Protein AF-A0A660XSI4-F1 (afdb_monomer_lite)

Structure (mmCIF, N/CA/C/O backbone):
data_AF-A0A660XSI4-F1
#
_entry.id   AF-A0A660XSI4-F1
#
loop_
_atom_site.group_PDB
_atom_site.id
_atom_site.type_symbol
_atom_site.label_atom_id
_atom_site.label_alt_id
_atom_site.label_comp_id
_atom_site.label_asym_id
_atom_site.label_entity_id
_atom_site.label_seq_id
_atom_site.pdbx_PDB_ins_code
_atom_site.Cartn_x
_atom_site.Cartn_y
_atom_site.Cartn_z
_atom_site.occupancy
_atom_site.B_iso_or_equiv
_atom_site.auth_seq_id
_atom_site.auth_comp_id
_atom_site.auth_asym_id
_atom_site.auth_atom_id
_atom_site.pdbx_PDB_model_num
ATOM 1 N N . MET A 1 1 ? 8.095 1.077 15.655 1.00 63.59 1 MET A N 1
ATOM 2 C CA . MET A 1 1 ? 7.913 -0.366 15.389 1.00 63.59 1 MET A CA 1
ATOM 3 C C . MET A 1 1 ? 6.724 -0.598 14.461 1.00 63.59 1 MET A C 1
ATOM 5 O O . MET A 1 1 ? 6.964 -1.070 13.363 1.00 63.59 1 MET A O 1
ATOM 9 N N . LYS A 1 2 ? 5.510 -0.141 14.812 1.00 80.88 2 LYS A N 1
ATOM 10 C CA . LYS A 1 2 ? 4.291 -0.244 13.977 1.00 80.88 2 LYS A CA 1
ATOM 11 C C . LYS A 1 2 ? 4.447 0.254 12.525 1.00 80.88 2 LYS A C 1
ATOM 13 O O . LYS A 1 2 ? 4.250 -0.499 11.584 1.00 80.88 2 LYS A O 1
ATOM 18 N N . PHE A 1 3 ? 4.936 1.484 12.335 1.00 82.31 3 PHE A N 1
ATOM 19 C CA . PHE A 1 3 ? 5.146 2.044 10.988 1.00 82.31 3 PHE A CA 1
ATOM 20 C C . PHE A 1 3 ? 6.143 1.249 10.121 1.00 82.31 3 PHE A C 1
ATOM 22 O O . PHE A 1 3 ? 5.955 1.142 8.917 1.00 82.31 3 PHE A O 1
ATOM 29 N N . ILE A 1 4 ? 7.190 0.671 10.724 1.00 83.31 4 ILE A N 1
ATOM 30 C CA . ILE A 1 4 ? 8.181 -0.126 9.980 1.00 83.31 4 ILE A CA 1
ATOM 31 C C . ILE A 1 4 ? 7.525 -1.410 9.462 1.00 83.31 4 ILE A C 1
ATOM 33 O O . ILE A 1 4 ? 7.653 -1.712 8.283 1.00 83.31 4 ILE A O 1
ATOM 37 N N . LYS A 1 5 ? 6.742 -2.097 10.306 1.00 85.00 5 LYS A N 1
ATOM 38 C CA . LYS A 1 5 ? 5.972 -3.277 9.891 1.00 85.00 5 LYS A CA 1
ATOM 39 C C . LYS A 1 5 ? 4.951 -2.948 8.801 1.00 85.00 5 LYS A C 1
ATOM 41 O O . LYS A 1 5 ? 4.831 -3.692 7.839 1.00 85.00 5 LYS A O 1
ATOM 46 N N . PHE A 1 6 ? 4.245 -1.822 8.931 1.00 85.44 6 PHE A N 1
ATOM 47 C CA . PHE A 1 6 ? 3.327 -1.328 7.900 1.00 85.44 6 PHE A CA 1
ATOM 48 C C . PHE A 1 6 ? 4.041 -1.103 6.561 1.00 85.44 6 PHE A C 1
ATOM 50 O O . PHE A 1 6 ? 3.597 -1.603 5.531 1.00 85.44 6 PHE A O 1
ATOM 57 N N . LYS A 1 7 ? 5.177 -0.395 6.591 1.00 85.19 7 LYS A N 1
ATOM 58 C CA . LYS A 1 7 ? 6.020 -0.146 5.420 1.00 85.19 7 LYS A CA 1
ATOM 59 C C . LYS A 1 7 ? 6.445 -1.458 4.757 1.00 85.19 7 LYS A C 1
ATOM 61 O O . LYS A 1 7 ? 6.247 -1.618 3.560 1.00 85.19 7 LYS A O 1
ATOM 66 N N . GLU A 1 8 ? 6.981 -2.406 5.519 1.00 84.12 8 GLU A N 1
ATOM 67 C CA . GLU A 1 8 ? 7.422 -3.707 4.994 1.00 84.12 8 GLU A CA 1
ATOM 68 C C . GLU A 1 8 ? 6.267 -4.522 4.398 1.00 84.12 8 GLU A C 1
ATOM 70 O O . GLU A 1 8 ? 6.426 -5.131 3.340 1.00 84.12 8 GLU A O 1
ATOM 75 N N . ALA A 1 9 ? 5.095 -4.493 5.034 1.00 84.62 9 ALA A N 1
ATOM 76 C CA . ALA A 1 9 ? 3.915 -5.221 4.582 1.00 84.62 9 ALA A CA 1
ATOM 77 C C . ALA A 1 9 ? 3.301 -4.660 3.285 1.00 84.62 9 ALA A C 1
ATOM 79 O O . ALA A 1 9 ? 2.593 -5.390 2.597 1.00 84.62 9 ALA A O 1
ATOM 80 N N . ILE A 1 10 ? 3.590 -3.403 2.927 1.00 83.06 10 ILE A N 1
ATOM 81 C CA . ILE A 1 10 ? 3.216 -2.809 1.632 1.00 83.06 10 ILE A CA 1
ATOM 82 C C . ILE A 1 10 ? 4.316 -3.012 0.591 1.00 83.06 10 ILE A C 1
ATOM 84 O O . ILE A 1 10 ? 4.031 -3.395 -0.541 1.00 83.06 10 ILE A O 1
ATOM 88 N N . LEU A 1 11 ? 5.575 -2.763 0.958 1.00 81.56 11 LEU A N 1
ATOM 89 C CA . LEU A 1 11 ? 6.682 -2.821 0.005 1.00 81.56 11 LEU A CA 1
ATOM 90 C C . LEU A 1 11 ? 6.967 -4.254 -0.454 1.00 81.56 11 LEU A C 1
ATOM 92 O O . LEU A 1 11 ? 7.190 -4.463 -1.639 1.00 81.56 11 LEU A O 1
ATOM 96 N N . THR A 1 12 ? 6.888 -5.252 0.433 1.00 83.19 12 THR A N 1
ATOM 97 C CA . THR A 1 12 ? 7.222 -6.643 0.069 1.00 83.19 12 THR A CA 1
ATOM 98 C C . THR A 1 12 ? 6.311 -7.195 -1.040 1.00 83.19 12 THR A C 1
ATOM 100 O O . THR A 1 12 ? 6.828 -7.749 -2.013 1.00 83.19 12 THR A O 1
ATOM 103 N N . PRO A 1 13 ? 4.970 -7.051 -0.970 1.00 84.19 13 PRO A N 1
ATOM 104 C CA . PRO A 1 13 ? 4.102 -7.476 -2.066 1.00 84.19 13 PRO A CA 1
ATOM 105 C C . PRO A 1 13 ? 4.297 -6.657 -3.351 1.00 84.19 13 PRO A C 1
ATOM 107 O O . PRO A 1 13 ? 4.276 -7.242 -4.429 1.00 84.19 13 PRO A O 1
ATOM 110 N N . LEU A 1 14 ? 4.547 -5.344 -3.259 1.00 79.00 14 LEU A N 1
ATOM 111 C CA . LEU A 1 14 ? 4.836 -4.505 -4.433 1.00 79.00 14 LEU A CA 1
ATOM 112 C C . LEU A 1 14 ? 6.136 -4.920 -5.137 1.00 79.00 14 LEU A C 1
ATOM 114 O O . LEU A 1 14 ? 6.176 -5.006 -6.363 1.00 79.00 14 LEU A O 1
ATOM 118 N N . GLU A 1 15 ? 7.190 -5.225 -4.377 1.00 77.81 15 GLU A N 1
ATOM 119 C CA . GLU A 1 15 ? 8.454 -5.743 -4.911 1.00 77.81 15 GLU A CA 1
ATOM 120 C C . GLU A 1 15 ? 8.246 -7.096 -5.593 1.00 77.81 15 GLU A C 1
ATOM 122 O O . GLU A 1 15 ? 8.837 -7.367 -6.639 1.00 77.81 15 GLU A O 1
ATOM 127 N N . LYS A 1 16 ? 7.383 -7.947 -5.028 1.00 81.38 16 LYS A N 1
ATOM 128 C CA . LYS A 1 16 ? 7.029 -9.232 -5.630 1.00 81.38 16 LYS A CA 1
ATOM 129 C C . LYS A 1 16 ? 6.291 -9.051 -6.960 1.00 81.38 16 LYS A C 1
ATOM 131 O O . LYS A 1 16 ? 6.758 -9.608 -7.950 1.00 81.38 16 LYS A O 1
ATOM 136 N N . ILE A 1 17 ? 5.213 -8.259 -6.991 1.00 78.19 17 ILE A N 1
ATOM 137 C CA . ILE A 1 17 ? 4.444 -7.949 -8.216 1.00 78.19 17 ILE A CA 1
ATOM 138 C C . ILE A 1 17 ? 5.392 -7.433 -9.298 1.00 78.19 17 ILE A C 1
ATOM 140 O O . ILE A 1 17 ? 5.366 -7.879 -10.444 1.00 78.19 17 ILE A O 1
ATOM 144 N N . GLN A 1 18 ? 6.301 -6.545 -8.910 1.00 71.31 18 GLN A N 1
ATOM 145 C CA . GLN A 1 18 ? 7.302 -6.007 -9.808 1.00 71.31 18 GLN A CA 1
ATOM 146 C C . GLN A 1 18 ? 8.268 -7.063 -10.357 1.00 71.31 18 GLN A C 1
ATOM 148 O O . GLN A 1 18 ? 8.539 -7.078 -11.553 1.00 71.31 18 GLN A O 1
ATOM 153 N N . ASN A 1 19 ? 8.808 -7.933 -9.505 1.00 74.94 19 ASN A N 1
ATOM 154 C CA . ASN A 1 19 ? 9.730 -8.981 -9.940 1.00 74.94 19 ASN A CA 1
ATOM 155 C C . ASN A 1 19 ? 9.046 -10.007 -10.857 1.00 74.94 19 ASN A C 1
ATOM 157 O O . ASN A 1 19 ? 9.681 -10.513 -11.781 1.00 74.94 19 ASN A O 1
ATOM 161 N N . GLU A 1 20 ? 7.770 -10.307 -10.606 1.00 75.00 20 GLU A N 1
ATOM 162 C CA . GLU A 1 20 ? 6.960 -11.210 -11.431 1.00 75.00 20 GLU A CA 1
ATOM 163 C C . GLU A 1 20 ? 6.600 -10.589 -12.789 1.00 75.00 20 GLU A C 1
ATOM 165 O O . GLU A 1 20 ? 6.525 -11.312 -13.779 1.00 75.00 20 GLU A O 1
ATOM 170 N N . SER A 1 21 ? 6.474 -9.260 -12.855 1.00 68.75 21 SER A N 1
ATOM 171 C CA . SER A 1 21 ? 6.155 -8.515 -14.084 1.00 68.75 21 SER A CA 1
ATOM 172 C C . SER A 1 21 ? 7.354 -8.315 -15.031 1.00 68.75 21 SER A C 1
ATOM 174 O O . SER A 1 21 ? 7.175 -7.864 -16.156 1.00 68.75 21 SER A O 1
ATOM 176 N N . GLY A 1 22 ? 8.580 -8.671 -14.622 1.00 61.94 22 GLY A N 1
ATOM 177 C CA . GLY A 1 22 ? 9.774 -8.634 -15.480 1.00 61.94 22 GLY A CA 1
ATOM 178 C C . GLY A 1 22 ? 10.617 -7.347 -15.409 1.00 61.94 22 GLY A C 1
ATOM 179 O O . GLY A 1 22 ? 10.414 -6.471 -14.576 1.00 61.94 22 GLY A O 1
ATOM 180 N N . VAL A 1 23 ? 11.655 -7.268 -16.259 1.00 57.50 23 VAL A N 1
ATOM 181 C CA . VAL A 1 23 ? 12.626 -6.136 -16.341 1.00 57.50 23 VAL A CA 1
ATOM 182 C C . VAL A 1 23 ? 12.087 -4.970 -17.191 1.00 57.50 23 VAL A C 1
ATOM 184 O O . VAL A 1 23 ? 12.732 -3.927 -17.329 1.00 57.50 23 VAL A O 1
ATOM 187 N N . GLU A 1 24 ? 10.926 -5.193 -17.782 1.00 57.31 24 GLU A N 1
ATOM 188 C CA . GLU A 1 24 ? 10.169 -4.293 -18.635 1.00 57.31 24 GLU A CA 1
ATOM 189 C C . GLU A 1 24 ? 9.642 -3.102 -17.822 1.00 57.31 24 GLU A C 1
ATOM 191 O O . GLU A 1 24 ? 9.467 -3.191 -16.602 1.00 57.31 24 GLU A O 1
ATOM 196 N N . PHE A 1 25 ? 9.533 -1.930 -18.456 1.00 57.91 25 PHE A N 1
ATOM 197 C CA . PHE A 1 25 ? 9.161 -0.712 -17.732 1.00 57.91 25 PHE A CA 1
ATOM 198 C C . PHE A 1 25 ? 7.771 -0.901 -17.120 1.00 57.91 25 PHE A C 1
ATOM 200 O O . PHE A 1 25 ? 6.803 -1.157 -17.825 1.00 57.91 25 PHE A O 1
ATOM 207 N N . LEU A 1 26 ? 7.706 -0.794 -15.795 1.00 66.25 26 LEU A N 1
ATOM 208 C CA . LEU A 1 26 ? 6.504 -1.051 -15.022 1.00 66.25 26 LEU A CA 1
ATOM 209 C C . LEU A 1 26 ? 5.997 0.264 -14.436 1.00 66.25 26 LEU A C 1
ATOM 211 O O . LEU A 1 26 ? 6.691 0.893 -13.625 1.00 66.25 26 LEU A O 1
ATOM 215 N N . GLU A 1 27 ? 4.795 0.662 -14.840 1.00 68.31 27 GLU A N 1
ATOM 216 C CA . GLU A 1 27 ? 4.029 1.717 -14.186 1.00 68.31 27 GLU A CA 1
ATOM 217 C C . GLU A 1 27 ? 2.984 1.041 -13.300 1.00 68.31 27 GLU A C 1
ATOM 219 O O . GLU A 1 27 ? 2.035 0.450 -13.808 1.00 68.31 27 GLU A O 1
ATOM 224 N N . LEU A 1 28 ? 3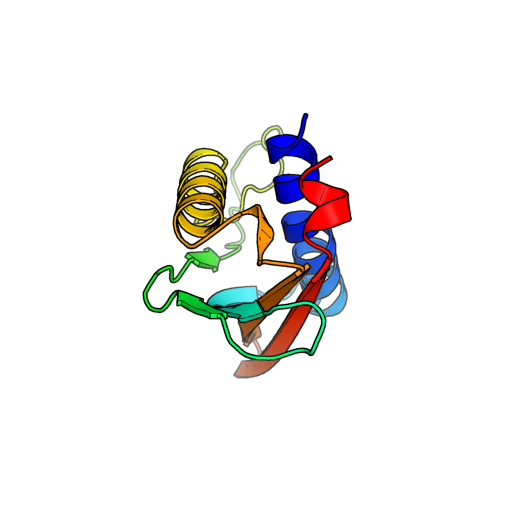.175 1.083 -11.977 1.00 73.06 28 LEU A N 1
ATOM 225 C CA . LEU A 1 28 ? 2.139 0.679 -11.022 1.00 73.06 28 LEU A CA 1
ATOM 226 C C . LEU A 1 28 ? 1.556 1.920 -10.348 1.00 73.06 28 LEU A C 1
ATOM 228 O O . LEU A 1 28 ? 2.241 2.921 -10.149 1.00 73.06 28 LEU A O 1
ATOM 232 N N . MET A 1 29 ? 0.306 1.830 -9.934 1.00 77.31 29 MET A N 1
ATOM 233 C CA . MET A 1 29 ? -0.427 2.843 -9.203 1.00 77.31 29 MET A CA 1
ATOM 234 C C . MET A 1 29 ? -1.193 2.163 -8.077 1.00 77.31 29 MET A C 1
ATOM 236 O O . MET A 1 29 ? -1.857 1.153 -8.291 1.00 77.31 29 MET A O 1
ATOM 240 N N . ILE A 1 30 ? -1.122 2.720 -6.871 1.00 78.75 30 ILE A N 1
ATOM 241 C CA . ILE A 1 30 ? -2.105 2.389 -5.834 1.00 78.75 30 ILE A CA 1
ATOM 242 C C . ILE A 1 30 ? -3.342 3.230 -6.132 1.00 78.75 30 ILE A C 1
ATOM 244 O O . ILE A 1 30 ? -3.298 4.443 -5.951 1.00 78.75 30 ILE A O 1
ATOM 248 N N . ASP A 1 31 ? -4.403 2.596 -6.615 1.00 80.50 31 ASP A N 1
ATOM 249 C CA . ASP A 1 31 ? -5.631 3.275 -7.033 1.00 80.50 31 ASP A CA 1
ATOM 250 C C . ASP A 1 31 ? -6.559 3.523 -5.836 1.00 80.50 31 ASP A C 1
ATOM 252 O O . ASP A 1 31 ? -6.831 4.657 -5.438 1.00 80.50 31 ASP A O 1
ATOM 256 N N . THR A 1 32 ? -6.982 2.429 -5.202 1.00 84.75 32 THR A N 1
ATOM 257 C CA . THR A 1 32 ? -8.003 2.442 -4.154 1.00 84.75 32 THR A CA 1
ATOM 258 C C . THR A 1 32 ? -7.526 1.673 -2.927 1.00 84.75 32 THR A C 1
ATOM 260 O O . THR A 1 32 ? -6.939 0.594 -3.044 1.00 84.75 32 THR A O 1
ATOM 263 N N . ILE A 1 33 ? -7.820 2.196 -1.733 1.00 88.81 33 ILE A N 1
ATOM 264 C CA . ILE A 1 33 ? -7.516 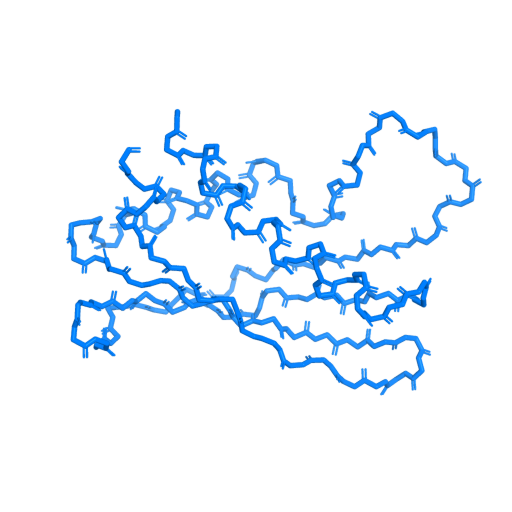1.538 -0.456 1.00 88.81 33 ILE A CA 1
ATOM 265 C C . ILE A 1 33 ? -8.813 1.338 0.321 1.00 88.81 33 ILE A C 1
ATOM 267 O O . ILE A 1 33 ? -9.462 2.308 0.707 1.00 88.81 33 ILE A O 1
ATOM 271 N N . VAL A 1 34 ? -9.176 0.083 0.574 1.00 92.31 34 VAL A N 1
ATOM 272 C CA . VAL A 1 34 ? -10.390 -0.289 1.309 1.00 92.31 34 VAL A CA 1
ATOM 273 C C . VAL A 1 34 ? -10.015 -0.771 2.704 1.00 92.31 34 VAL A C 1
ATOM 275 O O . VAL A 1 34 ? -9.192 -1.674 2.864 1.00 92.31 3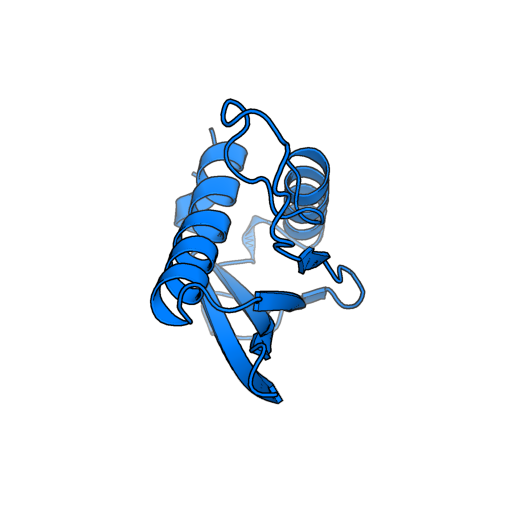4 VAL A O 1
ATOM 278 N N . LEU A 1 35 ? -10.638 -0.180 3.720 1.00 93.19 35 LEU A N 1
ATOM 279 C CA . LEU A 1 35 ? -10.501 -0.570 5.120 1.00 93.19 35 LEU A CA 1
ATOM 280 C C . LEU A 1 35 ? -11.691 -1.439 5.505 1.00 93.19 35 LEU A C 1
ATOM 282 O O . LEU A 1 35 ? -12.833 -1.045 5.274 1.00 93.19 35 LEU A O 1
ATOM 286 N N . GLN A 1 36 ? -11.442 -2.604 6.100 1.00 95.00 36 GLN A N 1
ATOM 287 C CA . GLN A 1 36 ? -12.501 -3.538 6.478 1.00 95.00 36 GLN A CA 1
ATOM 288 C C . GLN A 1 36 ? -12.398 -4.000 7.929 1.00 95.00 36 GLN A C 1
ATOM 290 O O . GLN A 1 36 ? -11.305 -4.095 8.496 1.00 95.00 36 GLN A O 1
ATOM 295 N N . ASP A 1 37 ? -13.551 -4.338 8.504 1.00 93.06 37 ASP A N 1
ATOM 296 C CA . ASP A 1 37 ? -13.673 -4.929 9.836 1.00 93.06 37 ASP A CA 1
ATOM 297 C C . ASP A 1 37 ? -13.394 -6.451 9.840 1.00 93.06 37 ASP A C 1
ATOM 299 O O . ASP A 1 37 ? -12.977 -7.053 8.841 1.00 93.06 37 ASP A O 1
ATOM 303 N N . GLU A 1 38 ? -13.603 -7.096 10.991 1.00 91.31 38 GLU A N 1
ATOM 304 C CA . GLU A 1 38 ? -13.449 -8.551 11.167 1.00 91.31 38 GLU A CA 1
ATOM 305 C C . GLU A 1 38 ? -14.431 -9.386 10.329 1.00 91.31 38 GLU A C 1
ATOM 307 O O . GLU A 1 38 ? -14.152 -10.538 9.999 1.00 91.31 38 GLU A O 1
ATOM 312 N N . ASN A 1 39 ? -15.565 -8.796 9.952 1.00 93.12 39 ASN A N 1
ATOM 313 C CA . ASN A 1 39 ? -16.627 -9.425 9.176 1.00 93.12 39 ASN A CA 1
ATOM 314 C C . ASN A 1 39 ? -16.507 -9.120 7.673 1.00 93.12 39 ASN A C 1
ATOM 316 O O . ASN A 1 39 ? -17.387 -9.514 6.907 1.00 93.12 39 ASN A O 1
ATOM 320 N N . LYS A 1 40 ? -15.417 -8.460 7.245 1.00 90.56 40 LYS A N 1
ATOM 321 C CA . LYS A 1 40 ? -15.185 -7.974 5.874 1.00 90.56 40 LYS A CA 1
ATOM 322 C C . LYS A 1 40 ? -16.183 -6.904 5.424 1.00 90.56 40 LYS A C 1
ATOM 324 O O . LYS A 1 40 ? -16.364 -6.701 4.224 1.00 90.56 40 LYS A O 1
ATOM 329 N N . ASN A 1 41 ? -16.828 -6.218 6.364 1.00 92.19 41 ASN A N 1
ATOM 330 C CA . ASN A 1 41 ? -17.610 -5.036 6.040 1.00 92.19 41 ASN A CA 1
ATOM 331 C C . ASN A 1 41 ? -16.662 -3.870 5.781 1.00 92.19 41 ASN A C 1
ATOM 333 O O . ASN A 1 41 ? -15.679 -3.685 6.500 1.00 92.19 41 ASN A O 1
ATOM 337 N N . GLU A 1 42 ? -16.982 -3.076 4.767 1.00 93.25 42 GLU A N 1
ATOM 338 C CA . GLU A 1 42 ? -16.275 -1.837 4.473 1.00 93.25 42 GLU A CA 1
ATOM 339 C C . GLU A 1 42 ? -16.490 -0.823 5.602 1.00 93.25 42 GLU A C 1
ATOM 341 O O . GLU A 1 42 ? -17.622 -0.496 5.959 1.00 93.25 42 GLU A O 1
ATOM 346 N N . ILE A 1 43 ? -15.383 -0.341 6.164 1.00 91.25 43 ILE A N 1
ATOM 347 C CA . ILE A 1 43 ? -15.347 0.766 7.121 1.00 91.25 43 ILE A CA 1
ATOM 348 C C . ILE A 1 43 ? -15.215 2.080 6.354 1.00 91.25 43 ILE A C 1
ATOM 350 O O . ILE A 1 43 ? -15.948 3.029 6.620 1.00 91.25 43 ILE A O 1
ATOM 354 N N . SER A 1 44 ? -14.257 2.139 5.425 1.00 90.31 44 SER A N 1
ATOM 355 C CA . SER A 1 44 ? -13.922 3.348 4.675 1.00 90.31 44 SER A CA 1
ATOM 356 C C . SER A 1 44 ? -13.154 3.006 3.400 1.00 90.31 44 SER A C 1
ATOM 358 O O . SER A 1 44 ? -12.506 1.957 3.311 1.00 90.31 44 SER A O 1
ATOM 360 N N . VAL A 1 45 ? -13.204 3.918 2.430 1.00 88.50 45 VAL A N 1
ATOM 361 C CA . VAL A 1 45 ? -12.448 3.849 1.177 1.00 88.50 45 VAL A CA 1
ATOM 362 C C . VAL A 1 45 ? -11.652 5.137 1.020 1.00 88.50 45 VAL A C 1
ATOM 364 O O . VAL A 1 45 ? -12.219 6.229 0.941 1.00 88.50 45 VAL A O 1
ATOM 367 N N . LEU A 1 46 ? -10.329 5.015 0.955 1.00 84.44 46 LEU A N 1
ATOM 368 C CA . LEU A 1 46 ? -9.429 6.146 0.760 1.00 84.44 46 LEU A CA 1
ATOM 369 C C . LEU A 1 46 ? -9.158 6.313 -0.740 1.00 84.44 46 LEU A C 1
ATOM 371 O O . LEU A 1 46 ? -8.240 5.707 -1.286 1.00 84.44 46 LEU A O 1
ATOM 375 N N . ASN A 1 47 ? -9.976 7.143 -1.392 1.00 71.31 47 ASN A N 1
ATOM 376 C CA . ASN A 1 47 ? -9.815 7.529 -2.798 1.00 71.31 47 ASN A CA 1
ATOM 377 C C . ASN A 1 47 ? -8.935 8.788 -2.913 1.00 71.31 47 ASN A C 1
ATOM 379 O O . ASN A 1 47 ? -9.057 9.703 -2.095 1.00 71.31 47 ASN A O 1
ATOM 383 N N . GLY A 1 48 ? -8.079 8.869 -3.937 1.00 57.00 48 GLY A N 1
ATOM 384 C CA . GLY A 1 48 ? -7.244 10.051 -4.207 1.00 57.00 48 GLY A CA 1
ATOM 385 C C . GLY A 1 48 ? -5.877 10.071 -3.509 1.00 57.00 48 GLY A C 1
ATOM 386 O O . GLY A 1 48 ? -5.204 11.101 -3.513 1.00 57.00 48 GLY A O 1
ATOM 387 N N . TRP A 1 49 ? -5.447 8.943 -2.936 1.00 65.00 49 TRP A N 1
ATOM 388 C CA . TRP A 1 49 ? -4.055 8.705 -2.537 1.00 65.00 49 TRP A CA 1
ATOM 389 C C . TRP A 1 49 ? -3.314 7.947 -3.645 1.00 65.00 49 TRP A C 1
ATOM 391 O O . TRP A 1 49 ? -2.684 6.924 -3.396 1.00 65.00 49 TRP A O 1
ATOM 401 N N . GLU A 1 50 ? -3.435 8.438 -4.879 1.00 62.12 50 GLU A N 1
ATOM 402 C CA . GLU A 1 50 ? -2.801 7.838 -6.051 1.00 62.12 50 GLU A CA 1
ATOM 403 C C . GLU A 1 50 ? -1.283 7.978 -5.934 1.00 62.12 50 GLU A C 1
ATOM 405 O O . GLU A 1 50 ? -0.724 9.081 -5.938 1.00 62.12 50 GLU A O 1
ATOM 410 N N . TYR A 1 51 ? -0.606 6.843 -5.800 1.00 65.88 51 TYR A N 1
ATOM 411 C CA . TYR A 1 51 ? 0.847 6.795 -5.763 1.00 65.88 51 TYR A CA 1
ATOM 412 C C . TYR A 1 51 ? 1.354 6.162 -7.044 1.00 65.88 51 TYR A C 1
ATOM 414 O O . TYR A 1 51 ? 1.254 4.949 -7.210 1.00 65.88 51 TYR A O 1
ATOM 422 N N . ASN A 1 52 ? 1.934 6.981 -7.919 1.00 63.84 52 ASN A N 1
ATOM 423 C CA . ASN A 1 52 ? 2.576 6.500 -9.135 1.00 63.84 52 ASN A CA 1
ATOM 424 C C . ASN A 1 52 ? 3.920 5.866 -8.782 1.00 63.84 52 ASN A C 1
ATOM 426 O O . ASN A 1 52 ? 4.910 6.535 -8.483 1.00 63.84 52 ASN A O 1
ATOM 430 N N . LEU A 1 53 ? 3.956 4.547 -8.812 1.00 65.25 53 LEU A N 1
ATOM 431 C CA . LEU A 1 53 ? 5.144 3.736 -8.648 1.00 65.25 53 LEU A CA 1
ATOM 432 C C . LEU A 1 53 ? 5.802 3.571 -10.024 1.00 65.25 53 LEU A C 1
ATOM 434 O O . LEU A 1 53 ? 5.759 2.506 -10.635 1.00 65.25 53 LEU A O 1
ATOM 438 N N . SER A 1 54 ? 6.402 4.640 -10.541 1.00 59.47 54 SER A N 1
ATOM 439 C CA . SER A 1 54 ? 7.161 4.571 -11.790 1.00 59.47 54 SER A CA 1
ATOM 440 C C . SER A 1 54 ? 8.583 4.080 -11.520 1.00 59.47 54 SER A C 1
ATOM 442 O O . SER A 1 54 ? 9.298 4.671 -10.706 1.00 59.47 54 SER A O 1
ATOM 444 N N . ARG A 1 55 ? 9.039 3.044 -12.233 1.00 56.09 55 ARG A N 1
ATOM 445 C CA . ARG A 1 55 ? 10.469 2.702 -12.316 1.00 56.09 55 ARG A CA 1
ATOM 446 C C . ARG A 1 55 ? 10.986 3.018 -13.714 1.00 56.09 55 ARG A C 1
ATOM 448 O O . ARG A 1 55 ? 10.930 2.180 -14.608 1.00 56.09 55 ARG A O 1
ATOM 455 N N . SER A 1 56 ? 11.541 4.216 -13.903 1.00 49.75 56 SER A N 1
ATOM 456 C CA . SER A 1 56 ? 12.286 4.514 -15.131 1.00 49.75 56 SER A CA 1
ATOM 457 C C . SER A 1 56 ? 13.694 3.906 -15.048 1.00 49.75 56 SER A C 1
ATOM 459 O O . SER A 1 56 ? 14.357 3.987 -14.009 1.00 49.75 56 SER A O 1
ATOM 461 N N . ARG A 1 57 ? 14.195 3.300 -16.134 1.00 50.56 57 ARG A N 1
ATOM 462 C CA . ARG A 1 57 ? 15.636 3.041 -16.281 1.00 50.56 57 ARG A CA 1
ATOM 463 C C . ARG A 1 57 ? 16.381 4.379 -16.259 1.00 50.56 57 ARG A C 1
ATOM 465 O O . ARG A 1 57 ? 16.549 5.028 -17.286 1.00 50.56 57 ARG A O 1
ATOM 472 N N . HIS A 1 58 ? 16.893 4.762 -15.097 1.00 46.84 58 HIS A N 1
ATOM 473 C CA . HIS A 1 58 ? 17.957 5.749 -15.007 1.00 46.84 58 HIS A CA 1
ATOM 474 C C . HIS A 1 58 ? 19.281 5.052 -15.324 1.00 46.84 58 HIS A C 1
ATOM 476 O O . HIS A 1 58 ? 19.815 4.328 -14.490 1.00 46.84 58 HIS A O 1
ATOM 482 N N . TRP A 1 59 ? 19.812 5.248 -16.532 1.00 39.28 59 TRP A N 1
ATOM 483 C CA . TRP A 1 59 ? 21.142 4.747 -16.902 1.00 39.28 59 TRP A CA 1
ATOM 484 C C . TRP A 1 59 ? 22.296 5.399 -16.110 1.00 39.28 59 TRP A C 1
ATOM 486 O O . TRP A 1 59 ? 23.404 4.889 -16.190 1.00 39.28 59 TRP A O 1
ATOM 496 N N . ASP A 1 60 ? 22.041 6.420 -15.276 1.00 43.19 60 ASP A N 1
ATOM 497 C CA . ASP A 1 60 ? 23.089 7.199 -14.589 1.00 43.19 60 ASP A CA 1
ATOM 498 C C . ASP A 1 60 ? 22.795 7.555 -13.111 1.00 43.19 60 ASP A C 1
ATOM 500 O O . ASP A 1 60 ? 23.175 8.630 -12.649 1.00 43.19 60 ASP A O 1
ATOM 504 N N . LYS A 1 61 ? 22.106 6.713 -12.326 1.00 40.81 61 LYS A N 1
ATOM 505 C CA . LYS A 1 61 ? 21.968 6.971 -10.874 1.00 40.81 61 LYS A CA 1
ATOM 506 C C . LYS A 1 61 ? 22.670 5.898 -10.045 1.00 40.81 61 LYS A C 1
ATOM 508 O O . LYS A 1 61 ? 22.382 4.712 -10.173 1.00 40.81 61 LYS A O 1
ATOM 513 N N . GLU A 1 62 ? 23.619 6.347 -9.227 1.00 41.38 62 GLU A N 1
ATOM 514 C CA . GLU A 1 62 ? 24.410 5.530 -8.307 1.00 41.38 62 GLU A CA 1
ATOM 515 C C . GLU A 1 62 ? 23.501 4.698 -7.385 1.00 41.38 62 GLU A C 1
ATOM 517 O O . GLU A 1 62 ? 22.515 5.185 -6.833 1.00 41.38 62 GLU A O 1
ATOM 522 N N . GLN A 1 63 ? 23.839 3.414 -7.25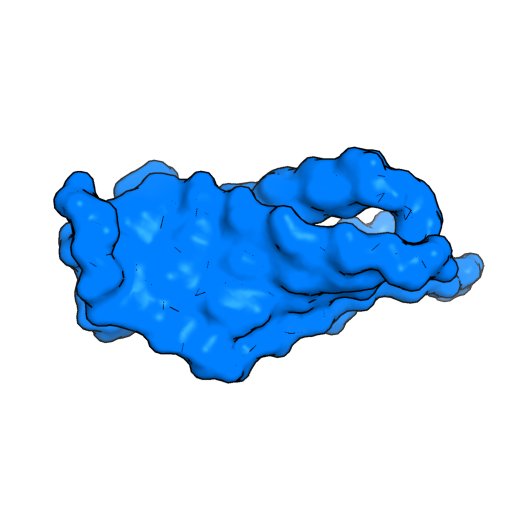6 1.00 45.19 63 GLN A N 1
ATOM 523 C CA . GLN A 1 63 ? 23.013 2.325 -6.718 1.00 45.19 63 GLN A CA 1
ATOM 524 C C . GLN A 1 63 ? 22.774 2.347 -5.193 1.00 45.19 63 GLN A C 1
ATOM 526 O O . GLN A 1 63 ? 22.327 1.345 -4.641 1.00 45.19 63 GLN A O 1
ATOM 531 N N . GLU A 1 64 ? 23.070 3.435 -4.480 1.00 39.88 64 GLU A N 1
ATOM 532 C CA . GLU A 1 64 ? 23.056 3.412 -3.005 1.00 39.88 64 GLU A CA 1
ATOM 533 C C . GLU A 1 64 ? 21.704 3.738 -2.362 1.00 39.88 64 GLU A C 1
ATOM 535 O O . GLU A 1 64 ? 21.511 3.479 -1.175 1.00 39.88 64 GLU A O 1
ATOM 540 N N . PHE A 1 65 ? 20.722 4.193 -3.138 1.00 36.22 65 PHE A N 1
ATOM 541 C CA . PHE A 1 65 ? 19.337 4.231 -2.684 1.00 36.22 65 PHE A CA 1
ATOM 542 C C . PHE A 1 65 ? 18.587 3.107 -3.378 1.00 36.22 65 PHE A C 1
ATOM 544 O O . PHE A 1 65 ? 18.267 3.198 -4.561 1.00 36.22 65 PHE A O 1
ATOM 551 N N . TYR A 1 66 ? 18.325 2.034 -2.629 1.00 36.50 66 TYR A N 1
ATOM 552 C CA . TYR A 1 66 ? 17.230 1.115 -2.912 1.00 36.50 66 TYR A CA 1
ATOM 553 C C . TYR A 1 66 ? 15.997 1.951 -3.251 1.00 36.50 66 TYR A C 1
ATOM 555 O O . TYR A 1 66 ? 15.387 2.526 -2.357 1.00 36.50 66 TYR A O 1
ATOM 563 N N . ILE A 1 67 ? 15.748 2.110 -4.550 1.00 39.66 67 ILE A N 1
ATOM 564 C CA . ILE A 1 67 ? 14.457 2.094 -5.231 1.00 39.66 67 ILE A CA 1
ATOM 565 C C . ILE A 1 67 ? 13.298 2.346 -4.254 1.00 39.66 67 ILE A C 1
ATOM 567 O O . ILE A 1 67 ? 12.480 1.472 -3.994 1.00 39.66 67 ILE A O 1
ATOM 571 N N . MET A 1 68 ? 13.221 3.554 -3.694 1.00 44.31 68 MET A N 1
ATOM 572 C CA . MET A 1 68 ? 11.921 4.072 -3.311 1.00 44.31 68 MET A CA 1
ATOM 573 C C . MET A 1 68 ? 11.276 4.364 -4.650 1.00 44.31 68 MET A C 1
ATOM 575 O O . MET A 1 68 ? 11.789 5.197 -5.396 1.00 44.31 68 MET A O 1
ATOM 579 N N . TYR A 1 69 ? 10.246 3.592 -4.995 1.00 53.91 69 TYR A N 1
ATOM 580 C CA . TYR A 1 69 ? 9.346 3.880 -6.105 1.00 53.91 69 TYR A CA 1
ATOM 581 C C . TYR A 1 69 ? 9.196 5.401 -6.222 1.00 53.91 69 TYR A C 1
ATOM 583 O O . TYR A 1 69 ? 8.911 6.031 -5.203 1.00 53.91 69 TYR A O 1
ATOM 591 N N . ASP A 1 70 ? 9.443 6.002 -7.391 1.00 53.72 70 ASP A N 1
ATOM 592 C CA . ASP A 1 70 ? 9.608 7.466 -7.499 1.00 53.72 70 ASP A CA 1
ATOM 593 C C . ASP A 1 70 ? 8.413 8.257 -6.894 1.00 53.72 70 ASP A C 1
ATOM 595 O O . ASP A 1 70 ? 8.574 9.416 -6.510 1.00 53.72 70 ASP A O 1
ATOM 599 N N . GLY A 1 71 ? 7.237 7.630 -6.717 1.00 57.84 71 GLY A N 1
ATOM 600 C CA . GLY A 1 71 ? 6.069 8.187 -6.023 1.00 57.84 71 GLY A CA 1
ATOM 601 C C . GLY A 1 71 ? 5.724 7.660 -4.617 1.00 57.84 71 GLY A C 1
ATOM 602 O O . GLY A 1 71 ? 4.777 8.180 -4.032 1.00 57.84 71 GLY A O 1
ATOM 603 N N . LEU A 1 72 ? 6.441 6.705 -4.008 1.00 70.69 72 LEU A N 1
ATOM 604 C CA . LEU A 1 72 ? 6.106 6.141 -2.681 1.00 70.69 72 LEU A CA 1
ATOM 605 C C . LEU A 1 72 ? 7.315 6.136 -1.738 1.00 70.69 72 LEU A C 1
ATOM 607 O O . LEU A 1 72 ? 7.999 5.132 -1.548 1.00 70.69 72 LEU A O 1
ATOM 611 N N . ASN A 1 73 ? 7.576 7.297 -1.140 1.00 75.44 73 ASN A N 1
ATOM 612 C CA . ASN A 1 73 ? 8.637 7.476 -0.153 1.00 75.44 73 ASN A CA 1
ATOM 613 C C . ASN A 1 73 ? 8.126 7.286 1.291 1.00 75.44 73 ASN A C 1
ATOM 615 O O . ASN A 1 73 ? 6.926 7.157 1.545 1.00 75.44 73 ASN A O 1
ATOM 619 N N . ASP A 1 74 ? 9.043 7.324 2.259 1.00 81.94 74 ASP A N 1
ATOM 620 C CA . ASP A 1 74 ? 8.714 7.183 3.684 1.00 81.94 74 ASP A CA 1
ATOM 621 C C . ASP A 1 74 ? 7.713 8.228 4.191 1.00 81.94 74 ASP A C 1
ATOM 623 O O . ASP A 1 74 ? 6.895 7.920 5.056 1.00 81.94 74 ASP A O 1
ATOM 627 N N . GLU A 1 75 ? 7.737 9.452 3.659 1.00 82.56 75 GLU A N 1
ATOM 628 C CA . GLU A 1 75 ? 6.772 10.490 4.029 1.00 82.56 75 GLU A CA 1
ATOM 629 C C . GLU A 1 75 ? 5.366 10.149 3.519 1.00 82.56 75 GLU A C 1
ATOM 631 O O . GLU A 1 75 ? 4.390 10.313 4.252 1.00 82.56 75 GLU A O 1
ATOM 636 N N . HIS A 1 76 ? 5.250 9.635 2.295 1.00 80.50 76 HIS A N 1
ATOM 637 C CA . HIS A 1 76 ? 3.988 9.187 1.709 1.00 80.50 76 HIS A CA 1
ATOM 638 C C . HIS A 1 76 ? 3.406 8.010 2.482 1.00 80.50 76 HIS A C 1
ATOM 640 O O . HIS A 1 76 ? 2.256 8.076 2.912 1.00 80.50 76 HIS A O 1
ATOM 646 N N . LEU A 1 77 ? 4.222 6.988 2.749 1.00 83.75 77 LEU A N 1
ATOM 647 C CA . LEU A 1 77 ? 3.824 5.840 3.562 1.00 83.75 77 LEU A CA 1
ATOM 648 C C . LEU A 1 77 ? 3.407 6.268 4.967 1.00 83.75 77 LEU A C 1
ATOM 650 O O . LEU A 1 77 ? 2.447 5.733 5.519 1.00 83.75 77 LEU A O 1
ATOM 654 N N . LYS A 1 78 ? 4.100 7.249 5.554 1.00 86.62 78 LYS A N 1
ATOM 655 C CA . LYS A 1 78 ? 3.748 7.776 6.871 1.00 86.62 78 LYS A CA 1
ATOM 656 C C . LYS A 1 78 ? 2.410 8.510 6.846 1.00 86.62 78 LYS A C 1
ATOM 658 O O . LYS A 1 78 ? 1.587 8.258 7.718 1.00 86.62 78 LYS A O 1
ATOM 663 N N . LYS A 1 79 ? 2.165 9.368 5.850 1.00 85.00 79 LYS A N 1
ATOM 664 C CA . LYS A 1 79 ? 0.872 10.054 5.674 1.00 85.00 79 LYS A CA 1
ATOM 665 C C . LYS A 1 79 ? -0.266 9.063 5.460 1.00 85.00 79 LYS A C 1
ATOM 667 O O . LYS A 1 79 ? -1.330 9.247 6.040 1.00 85.00 79 LYS A O 1
ATOM 672 N N . LEU A 1 80 ? -0.023 8.014 4.679 1.00 86.06 80 LEU A N 1
ATOM 673 C CA . LEU A 1 80 ? -0.988 6.949 4.458 1.00 86.06 80 LEU A CA 1
ATOM 674 C C . LEU A 1 80 ? -1.309 6.213 5.763 1.00 86.06 80 LEU A C 1
ATOM 676 O O . LEU A 1 80 ? -2.475 6.107 6.131 1.00 86.06 80 LEU A O 1
ATOM 680 N N . TYR A 1 81 ? -0.285 5.769 6.496 1.00 88.44 81 TYR A N 1
ATOM 681 C CA . TYR A 1 81 ? -0.463 5.132 7.802 1.00 88.44 81 TYR A CA 1
ATOM 682 C C . TYR A 1 81 ? -1.254 6.033 8.758 1.00 88.44 81 TYR A C 1
ATOM 684 O O . TYR A 1 81 ? -2.208 5.589 9.390 1.00 88.44 81 TYR A O 1
ATOM 692 N N . GLU A 1 82 ? -0.900 7.319 8.821 1.00 87.62 82 GLU A N 1
ATOM 693 C CA . GLU A 1 82 ? -1.604 8.323 9.620 1.00 87.62 82 GLU A CA 1
ATOM 694 C C . GLU A 1 82 ? -3.048 8.567 9.157 1.00 87.62 82 GLU A C 1
ATOM 696 O O . GLU A 1 82 ? -3.893 8.913 9.979 1.00 87.62 82 GLU A O 1
ATOM 701 N N . GLY A 1 83 ? -3.342 8.419 7.864 1.00 86.94 83 GLY A N 1
ATOM 702 C CA . GLY A 1 83 ? -4.696 8.472 7.317 1.00 86.94 83 GLY A CA 1
ATOM 703 C C . GLY A 1 83 ? -5.528 7.275 7.768 1.00 86.94 83 GLY A C 1
ATOM 704 O O . GLY A 1 83 ? -6.623 7.453 8.286 1.00 86.94 83 GLY A O 1
ATOM 705 N N . ILE A 1 84 ? -4.965 6.071 7.670 1.00 87.56 84 ILE A N 1
ATOM 706 C CA . ILE A 1 84 ? -5.629 4.821 8.058 1.00 87.56 84 ILE A CA 1
ATOM 707 C C . ILE A 1 84 ? -5.972 4.814 9.554 1.00 87.56 84 ILE A C 1
ATOM 709 O O . ILE A 1 84 ? -7.107 4.530 9.926 1.00 87.56 84 ILE A O 1
ATOM 713 N N . ILE A 1 85 ? -5.027 5.179 10.427 1.00 86.50 85 ILE A N 1
ATOM 714 C CA . ILE A 1 85 ? -5.265 5.182 11.885 1.00 86.50 85 ILE A CA 1
ATOM 715 C C . ILE A 1 85 ? -6.300 6.228 12.334 1.00 86.50 85 ILE A C 1
ATOM 717 O O . ILE A 1 85 ? -6.812 6.126 13.447 1.00 86.50 85 ILE A O 1
ATOM 721 N N . LYS A 1 86 ? -6.599 7.246 11.511 1.00 86.19 86 LYS A N 1
ATOM 722 C CA . LYS A 1 86 ? -7.582 8.293 11.842 1.00 86.19 86 LYS A CA 1
ATOM 723 C C . LYS A 1 86 ? -9.033 7.850 11.663 1.00 86.19 86 LYS A C 1
ATOM 725 O O . LYS A 1 86 ? -9.890 8.470 12.284 1.00 86.19 86 LYS A O 1
ATOM 730 N N . GLU A 1 87 ? -9.300 6.834 10.844 1.00 80.81 87 GLU A N 1
ATOM 731 C CA . GLU A 1 87 ? -10.666 6.397 10.526 1.00 80.81 87 GLU A CA 1
ATOM 732 C C . GLU A 1 87 ? -11.320 5.680 11.722 1.00 80.81 87 GLU A C 1
ATOM 734 O O . GLU A 1 87 ? -12.384 6.101 12.158 1.00 80.81 87 GLU A O 1
ATOM 739 N N . ASP A 1 88 ? -10.661 4.656 12.283 1.00 78.75 88 ASP A N 1
ATOM 740 C CA . ASP A 1 88 ? -10.875 4.069 13.623 1.00 78.75 88 ASP A CA 1
ATOM 741 C C . ASP A 1 88 ? -9.953 2.840 13.772 1.00 78.75 88 ASP A C 1
ATOM 743 O O . ASP A 1 88 ? -10.307 1.720 13.397 1.00 78.75 88 ASP A O 1
ATOM 747 N N . GLU A 1 89 ? -8.748 3.048 14.312 1.00 78.38 89 GLU A N 1
ATOM 748 C CA . GLU A 1 89 ? -7.685 2.032 14.433 1.00 78.38 89 GLU A CA 1
ATOM 749 C C . GLU A 1 89 ? -8.154 0.699 15.054 1.00 78.38 89 GLU A C 1
ATOM 751 O O . GLU A 1 89 ? -7.645 -0.363 14.696 1.00 78.38 89 GLU A O 1
ATOM 756 N N . ASN A 1 90 ? -9.122 0.722 15.978 1.00 81.00 90 ASN A N 1
ATOM 757 C CA . ASN A 1 90 ? -9.553 -0.490 16.686 1.00 81.00 90 ASN A CA 1
ATOM 758 C C . ASN A 1 90 ? -10.496 -1.364 15.852 1.00 81.00 90 ASN A C 1
ATOM 760 O O . ASN A 1 90 ? -10.536 -2.587 16.043 1.00 81.00 90 ASN A O 1
ATOM 764 N N . SER A 1 91 ? -11.233 -0.735 14.939 1.00 86.62 91 SER A N 1
ATOM 765 C CA . SER A 1 91 ? -12.240 -1.383 14.102 1.00 86.62 91 SER A CA 1
ATOM 766 C C . SER A 1 91 ? -11.632 -2.017 12.850 1.00 86.62 91 SER A C 1
ATOM 768 O O . SER A 1 91 ? -12.145 -3.021 12.361 1.00 86.62 91 SER A O 1
ATOM 770 N N . ILE A 1 92 ? -10.502 -1.495 12.365 1.00 89.69 92 ILE A N 1
ATOM 771 C CA . ILE A 1 92 ? -9.828 -1.993 11.160 1.00 89.69 92 ILE A CA 1
ATOM 772 C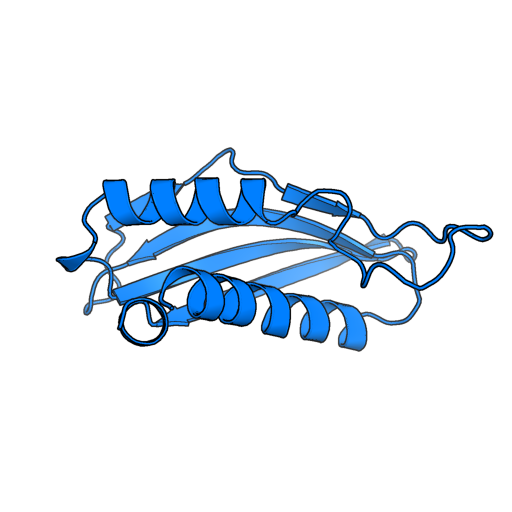 C . ILE A 1 92 ? -9.163 -3.346 11.444 1.00 89.69 92 ILE A C 1
ATOM 774 O O . ILE A 1 92 ? -8.368 -3.493 12.376 1.00 89.69 92 ILE A O 1
ATOM 778 N N . LYS A 1 93 ? -9.467 -4.345 10.612 1.00 91.38 93 LYS A N 1
ATOM 779 C CA . LYS A 1 93 ? -8.828 -5.671 10.624 1.00 91.38 93 LYS A CA 1
ATOM 780 C C . LYS A 1 93 ? -8.144 -6.017 9.325 1.00 91.38 93 LYS A C 1
ATOM 782 O O . LYS A 1 93 ? -7.094 -6.649 9.380 1.00 91.38 93 LYS A O 1
ATOM 787 N N . HIS A 1 94 ? -8.678 -5.565 8.199 1.00 91.81 94 HIS A N 1
ATOM 788 C CA . HIS A 1 94 ? -8.067 -5.792 6.899 1.00 91.81 94 HIS A CA 1
ATOM 789 C C . HIS A 1 94 ? -7.894 -4.472 6.161 1.00 91.81 94 HIS A C 1
ATOM 791 O O . HIS A 1 94 ? -8.751 -3.589 6.238 1.00 91.81 94 HIS A O 1
ATOM 797 N N . ILE A 1 95 ? -6.787 -4.353 5.436 1.00 91.56 95 ILE A N 1
ATOM 798 C CA . ILE A 1 95 ? -6.571 -3.282 4.467 1.00 91.56 95 ILE A CA 1
ATOM 799 C C . ILE A 1 95 ? -6.349 -3.944 3.116 1.00 91.56 95 ILE A C 1
ATOM 801 O O . ILE A 1 95 ? -5.545 -4.873 3.003 1.00 91.56 95 ILE A O 1
ATOM 805 N N . ILE A 1 96 ? -7.073 -3.469 2.111 1.00 92.25 96 ILE A N 1
ATOM 806 C CA . ILE A 1 96 ? -6.968 -3.937 0.734 1.00 92.25 96 ILE A CA 1
ATOM 807 C C . ILE A 1 96 ? -6.474 -2.775 -0.114 1.00 92.25 96 ILE A C 1
ATOM 809 O O . ILE A 1 96 ? -7.163 -1.765 -0.233 1.00 92.25 96 ILE A O 1
ATOM 813 N N . PHE A 1 97 ? -5.299 -2.929 -0.712 1.00 88.44 97 PHE A N 1
ATOM 814 C CA . PHE A 1 97 ? -4.786 -2.018 -1.728 1.00 88.44 97 PHE A CA 1
ATOM 815 C C . PHE A 1 97 ? -5.095 -2.593 -3.099 1.00 88.44 97 PHE A C 1
ATOM 817 O O . PHE A 1 97 ? -4.733 -3.737 -3.375 1.00 88.44 97 PHE A O 1
ATOM 824 N N . THR A 1 98 ? -5.730 -1.797 -3.947 1.00 87.88 98 THR A N 1
ATOM 825 C CA . THR A 1 98 ? -5.887 -2.101 -5.370 1.00 87.88 98 THR A CA 1
ATOM 826 C C . THR A 1 98 ? -4.718 -1.484 -6.116 1.00 87.88 98 THR A C 1
ATOM 828 O O . THR A 1 98 ? -4.466 -0.282 -5.993 1.00 87.88 98 THR A O 1
ATOM 831 N N . ILE A 1 99 ? -3.986 -2.326 -6.835 1.00 83.94 99 ILE A N 1
ATOM 832 C CA . ILE A 1 99 ? -2.831 -1.954 -7.636 1.00 83.94 99 ILE A CA 1
ATOM 833 C C . ILE A 1 99 ? -3.226 -2.066 -9.100 1.00 83.94 99 ILE A C 1
ATOM 835 O O . ILE A 1 99 ? -3.556 -3.145 -9.584 1.00 83.94 99 ILE A O 1
ATOM 839 N N . GLU A 1 100 ? -3.158 -0.941 -9.786 1.00 82.19 100 GLU A N 1
ATOM 840 C CA . GLU A 1 100 ? -3.437 -0.816 -11.208 1.00 82.19 100 GLU A CA 1
ATOM 841 C C . GLU A 1 100 ? -2.140 -0.478 -11.933 1.00 82.19 100 GLU A C 1
ATOM 843 O O . GLU A 1 100 ? -1.257 0.165 -11.367 1.00 82.19 100 GLU A O 1
ATOM 848 N N . GLY A 1 101 ? -1.986 -0.897 -13.180 1.00 77.94 101 GLY A N 1
ATOM 849 C CA . GLY A 1 101 ? -0.769 -0.591 -13.915 1.00 77.94 101 GLY A CA 1
ATOM 850 C C . GLY A 1 101 ? -0.764 -1.076 -15.348 1.00 77.94 101 GLY A C 1
ATOM 851 O O . GLY A 1 101 ? -1.745 -1.628 -15.848 1.00 77.94 101 GLY A O 1
ATOM 852 N N . MET A 1 102 ? 0.374 -0.867 -15.999 1.00 77.44 102 MET A N 1
ATOM 853 C CA . MET A 1 102 ? 0.616 -1.309 -17.365 1.00 77.44 102 MET A CA 1
ATOM 854 C C . MET A 1 102 ? 2.087 -1.696 -17.544 1.00 77.44 102 MET A C 1
ATOM 856 O O . MET A 1 102 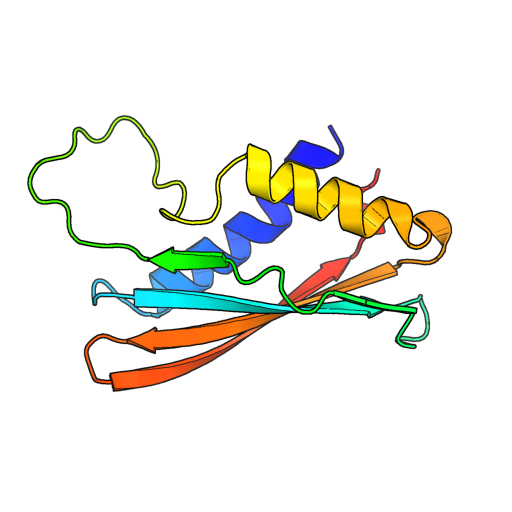? 2.983 -1.048 -16.991 1.00 77.44 102 MET A O 1
ATOM 860 N N . THR A 1 103 ? 2.333 -2.768 -18.294 1.00 72.75 103 THR A N 1
ATOM 861 C CA . THR A 1 103 ? 3.677 -3.157 -18.743 1.00 72.75 103 THR A CA 1
ATOM 862 C C . THR A 1 103 ? 4.106 -2.323 -19.952 1.00 72.75 103 THR A C 1
ATOM 864 O O . THR A 1 103 ? 3.295 -1.639 -20.576 1.00 72.75 103 THR A O 1
ATOM 867 N N . ASP A 1 104 ? 5.378 -2.407 -20.342 1.00 68.19 104 ASP A N 1
ATOM 868 C CA . ASP A 1 104 ? 5.869 -1.743 -21.557 1.00 68.19 104 ASP A CA 1
ATOM 869 C C . ASP A 1 104 ? 5.408 -2.399 -22.871 1.00 68.19 104 ASP A C 1
ATOM 871 O O . ASP A 1 104 ? 5.572 -1.812 -23.943 1.00 68.19 104 ASP A O 1
ATOM 875 N N . LEU A 1 105 ? 4.789 -3.580 -22.782 1.00 72.31 105 LEU A N 1
ATOM 876 C CA . LEU A 1 105 ? 4.082 -4.255 -23.869 1.00 72.31 105 LEU A CA 1
ATOM 877 C C . LEU A 1 105 ? 2.596 -3.852 -23.945 1.00 72.31 105 LEU A C 1
ATOM 879 O O . LEU A 1 105 ? 1.834 -4.489 -24.673 1.00 72.31 105 LEU A O 1
ATOM 883 N N . ASP A 1 106 ? 2.191 -2.806 -23.214 1.00 72.94 106 ASP A N 1
ATOM 884 C CA . ASP A 1 106 ? 0.809 -2.328 -23.075 1.00 72.94 106 ASP A CA 1
ATOM 885 C C . ASP A 1 106 ? -0.148 -3.383 -22.469 1.00 72.94 106 ASP A C 1
ATOM 887 O O . ASP A 1 106 ? -1.358 -3.370 -22.721 1.00 72.94 106 ASP A O 1
ATOM 891 N N . GLU A 1 107 ? 0.370 -4.317 -21.660 1.00 77.44 107 GLU A N 1
ATOM 892 C CA . GLU A 1 107 ? -0.456 -5.303 -20.956 1.00 77.44 107 GLU A CA 1
ATOM 893 C C . GLU A 1 107 ? -0.922 -4.742 -19.600 1.00 77.44 107 GLU A C 1
ATOM 895 O O . GLU A 1 107 ? -0.100 -4.228 -18.836 1.00 77.44 107 GLU A O 1
ATOM 900 N N . PRO A 1 108 ? -2.225 -4.823 -19.272 1.00 80.81 108 PRO A N 1
ATOM 901 C CA . PRO A 1 108 ? -2.748 -4.271 -18.029 1.00 80.81 108 PRO A CA 1
ATOM 902 C C . PRO A 1 108 ? -2.381 -5.134 -16.815 1.00 80.81 108 PRO A C 1
ATOM 904 O O . PRO A 1 108 ? -2.341 -6.363 -16.896 1.00 80.81 108 PRO A O 1
ATOM 907 N N . ILE A 1 109 ? -2.193 -4.481 -15.669 1.00 77.88 109 ILE A N 1
ATOM 908 C CA . ILE A 1 109 ? -1.930 -5.114 -14.373 1.00 77.88 109 ILE A CA 1
ATOM 909 C C . ILE A 1 109 ? -3.046 -4.739 -13.407 1.00 77.88 109 ILE A C 1
ATOM 911 O O . ILE A 1 109 ? -3.303 -3.558 -13.189 1.00 77.88 109 ILE A O 1
ATOM 915 N N . HIS A 1 110 ? -3.665 -5.759 -12.812 1.00 87.62 110 HIS A N 1
ATOM 916 C CA . HIS A 1 110 ? -4.747 -5.625 -11.840 1.00 87.62 110 HIS A CA 1
ATOM 917 C C . HIS A 1 110 ? -4.468 -6.543 -10.652 1.00 87.62 110 HIS A C 1
ATOM 919 O O . HIS A 1 110 ? -4.750 -7.740 -10.703 1.00 87.62 110 HIS A O 1
ATOM 925 N N . GLU A 1 111 ? -3.901 -5.992 -9.585 1.00 86.81 111 GLU A N 1
ATOM 926 C CA . GLU A 1 111 ? -3.464 -6.756 -8.419 1.00 86.81 111 GLU A CA 1
ATOM 927 C C . GLU A 1 111 ? -4.090 -6.232 -7.128 1.00 86.81 111 GLU A C 1
ATOM 929 O O . GLU A 1 111 ? -4.490 -5.072 -7.014 1.00 86.81 111 GLU A O 1
ATOM 934 N N . GLN A 1 112 ? -4.169 -7.101 -6.120 1.00 90.12 112 GLN A N 1
ATOM 935 C CA . GLN A 1 112 ? -4.631 -6.719 -4.789 1.00 90.12 112 GLN A CA 1
ATOM 936 C C . GLN A 1 112 ? -3.650 -7.160 -3.714 1.00 90.12 112 GLN A C 1
ATOM 938 O O . GLN A 1 112 ? -3.264 -8.326 -3.631 1.00 90.12 112 GLN A O 1
ATOM 943 N N . ILE A 1 113 ? -3.304 -6.228 -2.830 1.00 88.38 113 ILE A N 1
ATOM 944 C CA . ILE A 1 113 ? -2.537 -6.517 -1.621 1.00 88.38 113 ILE A CA 1
ATOM 945 C C . ILE A 1 113 ? -3.505 -6.490 -0.447 1.00 88.38 113 ILE A C 1
ATOM 947 O O . ILE A 1 113 ? -4.043 -5.439 -0.102 1.00 88.38 113 ILE A O 1
ATOM 951 N N . VAL A 1 114 ? -3.712 -7.650 0.173 1.00 90.44 114 VAL A N 1
ATOM 952 C CA . VAL A 1 114 ? -4.532 -7.794 1.380 1.00 90.44 114 VAL A CA 1
ATOM 953 C C . VAL A 1 114 ? -3.611 -7.971 2.577 1.00 90.44 114 VAL A C 1
ATOM 955 O O . VAL A 1 114 ? -2.769 -8.868 2.587 1.00 90.44 114 VAL A O 1
ATOM 958 N N . MET A 1 115 ? -3.781 -7.133 3.595 1.00 89.31 115 MET A N 1
ATOM 959 C CA . MET A 1 115 ? -3.009 -7.205 4.835 1.00 89.31 115 MET A CA 1
ATOM 960 C C . MET A 1 115 ? -3.911 -7.232 6.068 1.00 89.31 115 MET A C 1
ATOM 962 O O . MET A 1 115 ? -4.946 -6.563 6.107 1.00 89.31 115 MET A O 1
ATOM 966 N N . GLU A 1 116 ? -3.485 -7.966 7.095 1.00 87.88 116 GLU A N 1
ATOM 967 C CA . GLU A 1 116 ? -4.097 -7.918 8.422 1.00 87.88 116 GLU A CA 1
ATOM 968 C C . GLU A 1 116 ? -3.540 -6.732 9.218 1.00 87.88 116 GLU A C 1
ATOM 970 O O . GLU A 1 116 ? -2.331 -6.588 9.414 1.00 87.88 116 GLU A O 1
ATOM 975 N N . PHE A 1 117 ? -4.426 -5.864 9.704 1.00 82.81 117 PHE A N 1
ATOM 976 C CA . PHE A 1 117 ? -4.035 -4.637 10.393 1.00 82.81 117 PHE A CA 1
ATOM 977 C C . PHE A 1 117 ? -3.445 -4.901 11.782 1.00 82.81 117 PHE A C 1
ATOM 979 O O . PHE A 1 117 ? -2.543 -4.192 12.224 1.00 82.81 117 PHE A O 1
ATOM 986 N N . ASN A 1 118 ? -3.901 -5.952 12.465 1.00 74.06 118 ASN A N 1
ATOM 987 C CA . ASN A 1 118 ? -3.358 -6.318 13.772 1.00 74.06 118 ASN A CA 1
ATOM 988 C C . ASN A 1 118 ? -1.858 -6.670 13.682 1.00 74.06 118 ASN A C 1
ATOM 990 O O . ASN A 1 118 ? -1.093 -6.278 14.557 1.00 74.06 118 ASN A O 1
ATOM 994 N N . ASP A 1 119 ? -1.405 -7.331 12.615 1.00 66.56 119 ASP A N 1
ATOM 995 C CA . ASP A 1 119 ? -0.007 -7.769 12.482 1.00 66.56 119 ASP A CA 1
ATOM 996 C C . ASP A 1 119 ? 0.977 -6.600 12.335 1.00 66.56 119 ASP A C 1
ATOM 998 O O . ASP A 1 119 ? 2.106 -6.635 12.843 1.00 66.56 119 ASP A O 1
ATOM 1002 N N . ILE A 1 120 ? 0.522 -5.527 11.687 1.00 68.38 120 ILE A N 1
ATOM 1003 C CA . ILE A 1 120 ? 1.297 -4.305 11.443 1.00 68.38 120 ILE A CA 1
ATOM 1004 C C . ILE A 1 120 ? 1.147 -3.268 12.561 1.00 68.38 120 ILE A C 1
ATOM 1006 O O . ILE A 1 120 ? 2.020 -2.415 12.731 1.00 68.38 120 ILE A O 1
ATOM 1010 N N . ASN A 1 121 ? 0.073 -3.354 13.347 1.00 61.62 121 ASN A N 1
ATOM 1011 C CA . ASN A 1 121 ? -0.261 -2.395 14.392 1.00 61.62 121 ASN A CA 1
ATOM 1012 C C . ASN A 1 121 ? 0.113 -2.856 15.821 1.00 61.62 121 ASN A C 1
ATOM 1014 O O . ASN A 1 121 ? -0.110 -2.117 16.781 1.00 61.62 121 ASN A O 1
ATOM 1018 N N . VAL A 1 122 ? 0.712 -4.041 15.988 1.00 54.34 122 VAL A N 1
ATOM 1019 C CA . VAL A 1 122 ? 1.244 -4.548 17.276 1.00 54.34 122 VAL A CA 1
ATOM 1020 C C . VAL A 1 122 ? 2.714 -4.180 17.473 1.00 54.34 122 VAL A C 1
ATOM 1022 O O . VAL A 1 122 ? 3.562 -4.525 16.610 1.00 54.34 122 VAL A O 1
#

Radius of gyration: 15.01 Å; chains: 1; bounding box: 42×22×41 Å

Secondary structure (DSSP, 8-state):
-HHHHHHHHHHHHHHHHHHHT-SS--EEEEEEEEEE-TT--EEEEEEEEEEEEE----TT--TTS----TT--HHHHHHHHHHHHHHHTTT--EEEEEEEEE-TTS-EEEEEEEEEHHHHH-

pLDDT: mean 75.13, std 15.33, range [36.22, 95.0]

Sequence (122 aa):
MKFIKFKEAILTPLEKIQNESGVEFLELMIDTIVLQDENKNEISVLNGWEYNLSRSRHWDKEQEFYIMYDGLNDEHLKKLYEGIIKEDENSIKHIIFTIEGMTDLDEPIHEQIVMEFNDINV

Foldseek 3Di:
DLLVLLVCLVVVVVVVLVVVLDPFWKWKWQAKKFFAFPVRDTLDIDGPLIFTQGDDPPVDDDPPDPRPRPRHDSVSSVVVVVVVVVSPLVGTFKMKTWMWIATNVRHIDTDIRIDTSVSSRD